Protein AF-A0A9E0Y934-F1 (afdb_monomer_lite)

Sequence (163 aa):
MSKDVDDRCHVYIVNIEKAAKVQEIFDKTGDYEAYEKALSSTVTVFPEFITKIGEEELTTKHFIFPNSRLIITASIFYTDESLASHPLQNFTVNDQSMIIGVVVTNKKEKSALSTDTQNASITEVTYDEYTNIVRAKQFIKVRGRKFLIGLQCDCMAKRKEQD

Secondary structure (DSSP, 8-state):
-------EEEEEEEEHHHHHHHHHHHHHH--HHHHHHHHHTTEEEPPPEE----TT-EEEEEEEPTTSS-EEEEEEEEEE-S-S----TT-----EEEEEEEEEESS--S-TTSTT-TT-EEEEEEE-TT--EEEEEEEEEETTEEEEEEEEEETTTTTTT--

pLDDT: mean 84.51, std 17.75, range [30.56, 98.31]

Radius of gyration: 18.11 Å; chains: 1; bounding box: 53×30×47 Å

Foldseek 3Di:
DPDFQWKKKWKKKFQPVQLVVLVVVCVVPVPPVSSVVSRVVRMDIDDIDTDGADAFDKDWDWDQDPPDLKIKIKIKTKHQPPPDPDDPPDDPWSFIKMKIKIDIDNDDDPHRPDPVNPPIFIDIDGDTPPDAKDKGWHWDADPNTIMIMMMMIGRCVVVVVVD

Structure (mmCIF, N/CA/C/O backbone):
data_AF-A0A9E0Y934-F1
#
_entry.id   AF-A0A9E0Y934-F1
#
loop_
_atom_site.group_PDB
_atom_site.id
_atom_site.type_symbol
_atom_site.label_atom_id
_atom_site.label_alt_id
_atom_site.label_comp_id
_atom_site.label_asym_id
_atom_site.label_entity_id
_atom_site.label_seq_id
_atom_site.pdbx_PDB_ins_code
_atom_site.Cartn_x
_atom_site.Cartn_y
_atom_site.Cartn_z
_atom_site.occupancy
_atom_site.B_iso_or_equiv
_atom_site.auth_seq_id
_atom_site.auth_comp_id
_atom_site.auth_asym_id
_atom_site.auth_atom_id
_atom_site.pdbx_PDB_model_num
ATOM 1 N N . MET A 1 1 ? 30.417 -4.161 -12.091 1.00 30.56 1 MET A N 1
ATOM 2 C CA . MET A 1 1 ? 29.281 -5.099 -11.971 1.00 30.56 1 MET A CA 1
ATOM 3 C C . MET A 1 1 ? 28.479 -4.658 -10.765 1.00 30.56 1 MET A C 1
ATOM 5 O O . MET A 1 1 ? 28.858 -4.985 -9.646 1.00 30.56 1 MET A O 1
ATOM 9 N N . SER A 1 2 ? 27.477 -3.806 -10.979 1.00 37.16 2 SER A N 1
ATOM 10 C CA . SER A 1 2 ? 26.524 -3.425 -9.937 1.00 37.16 2 SER A CA 1
ATOM 11 C C . SER A 1 2 ? 25.816 -4.697 -9.483 1.00 37.16 2 SER A C 1
ATOM 13 O O . SER A 1 2 ? 25.257 -5.421 -10.300 1.00 37.16 2 SER A O 1
ATOM 15 N N . LYS A 1 3 ? 25.925 -5.033 -8.197 1.00 42.69 3 LYS A N 1
ATOM 16 C CA . LYS A 1 3 ? 25.080 -6.071 -7.606 1.00 42.69 3 LYS A CA 1
ATOM 17 C C . LYS A 1 3 ? 23.644 -5.578 -7.754 1.00 42.69 3 LYS A C 1
ATOM 19 O O . LYS A 1 3 ? 23.356 -4.502 -7.243 1.00 42.69 3 LYS A O 1
ATOM 24 N N . ASP A 1 4 ? 22.800 -6.336 -8.446 1.00 49.28 4 ASP A N 1
ATOM 25 C CA . ASP A 1 4 ? 21.367 -6.064 -8.556 1.00 49.28 4 ASP A CA 1
ATOM 26 C C . ASP A 1 4 ? 20.801 -5.861 -7.145 1.00 49.28 4 ASP A C 1
ATOM 28 O O . ASP A 1 4 ? 20.719 -6.806 -6.351 1.00 49.28 4 ASP A O 1
ATOM 32 N N . VAL A 1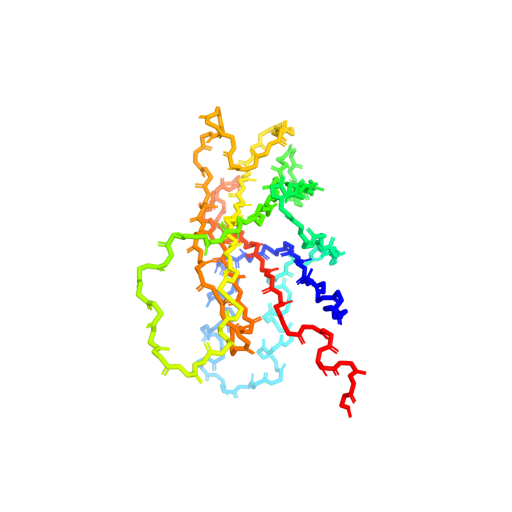 5 ? 20.499 -4.617 -6.785 1.00 60.16 5 VAL A N 1
ATOM 33 C CA . VAL A 1 5 ? 19.734 -4.294 -5.583 1.00 60.16 5 VAL A CA 1
ATOM 34 C C . VAL A 1 5 ? 18.286 -4.460 -6.011 1.00 60.16 5 VAL A C 1
ATOM 36 O O . VAL A 1 5 ? 17.868 -3.842 -6.977 1.00 60.16 5 VAL A O 1
ATOM 39 N N . ASP A 1 6 ? 17.557 -5.369 -5.376 1.00 75.12 6 ASP A N 1
ATOM 40 C CA . ASP A 1 6 ? 16.135 -5.544 -5.662 1.00 75.12 6 ASP A CA 1
ATOM 41 C C . ASP A 1 6 ? 15.369 -4.927 -4.497 1.00 75.12 6 ASP A C 1
ATOM 43 O O . ASP A 1 6 ? 15.533 -5.393 -3.361 1.00 75.12 6 ASP A O 1
ATOM 47 N N . ASP A 1 7 ? 14.522 -3.930 -4.758 1.00 85.12 7 ASP A N 1
ATOM 48 C CA . ASP A 1 7 ? 13.653 -3.397 -3.712 1.00 85.12 7 ASP A CA 1
ATOM 49 C C . ASP A 1 7 ? 12.466 -4.337 -3.511 1.00 85.12 7 ASP A C 1
ATOM 51 O O . ASP A 1 7 ? 11.812 -4.784 -4.468 1.00 85.12 7 ASP A O 1
ATOM 55 N N . ARG A 1 8 ? 12.161 -4.621 -2.242 1.00 91.50 8 ARG A N 1
ATOM 56 C CA . ARG A 1 8 ? 11.013 -5.450 -1.861 1.00 91.50 8 ARG A CA 1
ATOM 57 C C . ARG A 1 8 ? 9.851 -4.571 -1.477 1.00 91.50 8 ARG A C 1
ATOM 59 O O . ARG A 1 8 ? 9.915 -3.837 -0.495 1.00 91.50 8 ARG A O 1
ATOM 66 N N . CYS A 1 9 ? 8.767 -4.682 -2.227 1.00 94.75 9 CYS A N 1
ATOM 67 C CA . CYS A 1 9 ? 7.581 -3.885 -1.996 1.00 94.75 9 CYS A CA 1
ATOM 68 C C . CYS A 1 9 ? 6.403 -4.740 -1.54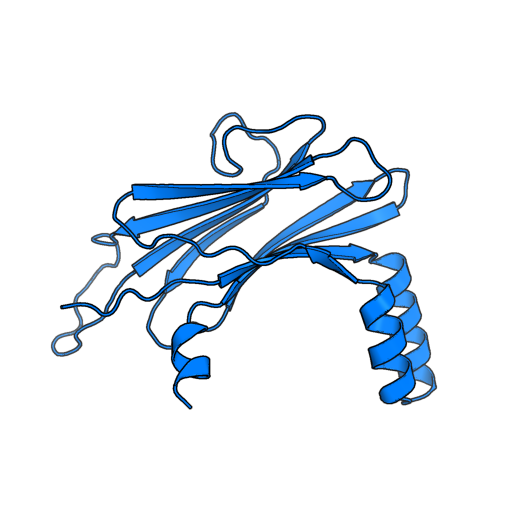2 1.00 94.75 9 CYS A C 1
ATOM 70 O O . CYS A 1 9 ? 6.262 -5.901 -1.920 1.00 94.75 9 CYS A O 1
ATOM 72 N N . HIS A 1 10 ? 5.505 -4.148 -0.765 1.00 97.38 10 HIS A N 1
ATOM 73 C CA . HIS A 1 10 ? 4.212 -4.736 -0.450 1.00 97.38 10 HIS A CA 1
ATOM 74 C C . HIS A 1 10 ? 3.139 -3.664 -0.321 1.00 97.38 10 HIS A C 1
ATOM 76 O O . HIS A 1 10 ? 3.400 -2.485 -0.072 1.00 97.38 10 HIS A O 1
ATOM 82 N N . VAL A 1 11 ? 1.896 -4.107 -0.469 1.00 98.12 11 VAL A N 1
ATOM 83 C CA . VAL A 1 11 ? 0.721 -3.296 -0.168 1.00 98.12 11 VAL A CA 1
ATOM 84 C C . VAL A 1 11 ? 0.214 -3.665 1.217 1.00 98.12 11 VAL A C 1
ATOM 86 O O . VAL A 1 11 ? 0.234 -4.833 1.607 1.00 98.12 11 VAL A O 1
ATOM 89 N N . TYR A 1 12 ? -0.289 -2.685 1.954 1.00 98.00 12 TYR A N 1
ATOM 90 C CA . TYR A 1 12 ? -0.987 -2.918 3.209 1.00 98.00 12 TYR A CA 1
ATOM 91 C C . TYR A 1 12 ? -2.236 -2.043 3.331 1.00 98.00 12 TYR A C 1
ATOM 93 O O . TYR A 1 12 ? -2.354 -0.981 2.720 1.00 98.00 12 TYR A O 1
ATOM 101 N N . ILE A 1 13 ? -3.186 -2.503 4.139 1.00 97.94 13 ILE A N 1
ATOM 102 C CA . ILE A 1 13 ? -4.424 -1.795 4.470 1.00 97.94 13 ILE A CA 1
ATOM 103 C C . ILE A 1 13 ? -4.497 -1.663 5.977 1.00 97.94 13 ILE A C 1
ATOM 105 O O . ILE A 1 13 ? -4.361 -2.658 6.678 1.00 97.94 13 ILE A O 1
ATOM 109 N N . VAL A 1 14 ? -4.802 -0.470 6.471 1.00 97.56 14 VAL A N 1
ATOM 110 C CA . VAL A 1 14 ? -5.085 -0.224 7.886 1.00 97.56 14 VAL A CA 1
ATOM 111 C C . VAL A 1 14 ? -6.544 0.174 8.041 1.00 97.56 14 VAL A C 1
ATOM 113 O O . VAL A 1 14 ? -7.020 1.121 7.408 1.00 97.56 14 VAL A O 1
ATOM 116 N N . ASN A 1 15 ? -7.264 -0.529 8.912 1.00 96.69 15 ASN A N 1
ATOM 117 C CA . ASN A 1 15 ? -8.568 -0.085 9.383 1.00 96.69 15 ASN A CA 1
ATOM 118 C C . ASN A 1 15 ? -8.371 1.003 10.446 1.00 96.69 15 ASN A C 1
ATOM 120 O O . ASN A 1 15 ? -8.093 0.697 11.605 1.00 96.69 15 ASN A O 1
ATOM 124 N N . ILE A 1 16 ? -8.534 2.266 10.045 1.00 96.69 16 ILE A N 1
ATOM 125 C CA . ILE A 1 16 ? -8.218 3.428 10.888 1.00 96.69 16 ILE A CA 1
ATOM 126 C C . ILE A 1 16 ? -9.072 3.469 12.156 1.00 96.69 16 ILE A C 1
ATOM 128 O O . ILE A 1 16 ? -8.566 3.771 13.230 1.00 96.69 16 ILE A O 1
ATOM 132 N N . GLU A 1 17 ? -10.357 3.128 12.059 1.00 94.06 17 GLU A N 1
ATOM 133 C CA . GLU A 1 17 ? -11.264 3.144 13.214 1.00 94.06 17 GLU A CA 1
ATOM 134 C C . GLU A 1 17 ? -10.895 2.072 14.243 1.00 94.06 17 GLU A C 1
ATOM 136 O O . GLU A 1 17 ? -10.963 2.316 15.446 1.00 94.06 17 GLU A O 1
ATOM 141 N N . LYS A 1 18 ? -10.492 0.881 13.784 1.00 94.94 18 LYS A N 1
ATOM 142 C CA . LYS A 1 18 ? -10.003 -0.168 14.685 1.00 94.94 18 LYS A CA 1
ATOM 143 C C . LYS A 1 18 ? -8.653 0.209 15.291 1.00 94.94 18 LYS A C 1
ATOM 145 O O . LYS A 1 18 ? -8.500 0.068 16.496 1.00 94.94 18 LYS A O 1
ATOM 150 N N . ALA A 1 19 ? -7.717 0.708 14.483 1.00 95.44 19 ALA A N 1
ATOM 151 C CA . ALA A 1 19 ? -6.397 1.127 14.951 1.00 95.44 19 ALA A CA 1
ATOM 152 C C . ALA A 1 19 ? -6.499 2.227 16.020 1.00 95.44 19 ALA A C 1
ATOM 154 O O . ALA A 1 19 ? -5.869 2.118 17.065 1.00 95.44 19 ALA A O 1
ATOM 155 N N . ALA A 1 20 ? -7.371 3.220 15.820 1.00 95.19 20 ALA A N 1
ATOM 156 C CA . ALA A 1 20 ? -7.610 4.277 16.802 1.00 95.19 20 ALA A CA 1
ATOM 157 C C . ALA A 1 20 ? -8.140 3.737 18.143 1.00 95.19 20 ALA A C 1
ATOM 159 O O . ALA A 1 20 ? -7.691 4.170 19.198 1.00 95.19 20 ALA A O 1
ATOM 160 N N . LYS A 1 21 ? -9.052 2.755 18.118 1.00 95.00 21 LYS A N 1
ATOM 161 C CA . LYS A 1 21 ? -9.549 2.108 19.346 1.00 95.00 21 LYS A CA 1
ATOM 162 C C . LYS A 1 21 ? -8.467 1.312 20.068 1.00 95.00 21 LYS A C 1
ATOM 164 O O . LYS A 1 21 ? -8.427 1.317 21.292 1.00 95.00 21 LYS A O 1
ATOM 169 N N . VAL A 1 22 ? -7.615 0.613 19.318 1.00 95.50 22 VAL A N 1
ATOM 170 C CA . VAL A 1 22 ? -6.481 -0.127 19.889 1.00 95.50 22 VAL A CA 1
ATOM 171 C C . VAL A 1 22 ? -5.507 0.837 20.569 1.00 95.50 22 VAL A C 1
ATOM 173 O O . VAL A 1 22 ? -5.113 0.580 21.703 1.00 95.50 22 VAL A O 1
ATOM 176 N N . GLN A 1 23 ? -5.199 1.968 19.928 1.00 94.88 23 GLN A N 1
ATOM 177 C CA . GLN A 1 23 ? -4.374 3.022 20.521 1.00 94.88 23 GLN A CA 1
ATOM 178 C C . GLN A 1 23 ? -4.987 3.560 21.820 1.00 94.88 23 GLN A C 1
ATOM 180 O O . GLN A 1 23 ? -4.308 3.617 22.835 1.00 94.88 23 GLN A O 1
ATOM 185 N N . GLU A 1 24 ? -6.286 3.872 21.826 1.00 95.56 24 GLU A N 1
ATOM 186 C CA . GLU A 1 24 ? -6.969 4.395 23.016 1.00 95.56 24 GLU A CA 1
ATOM 187 C C . GLU A 1 24 ? -6.919 3.422 24.211 1.00 95.56 24 GLU A C 1
ATOM 189 O O . GLU A 1 24 ? -6.816 3.841 25.364 1.00 95.56 24 GLU A O 1
ATOM 194 N N . ILE A 1 25 ? -7.004 2.112 23.955 1.00 94.31 25 ILE A N 1
ATOM 195 C CA . ILE A 1 25 ? -6.877 1.084 24.999 1.00 94.31 25 ILE A CA 1
ATOM 196 C C . ILE A 1 25 ? -5.442 1.037 25.530 1.00 94.31 25 ILE A C 1
ATOM 198 O O . ILE A 1 25 ? -5.245 0.953 26.744 1.00 94.31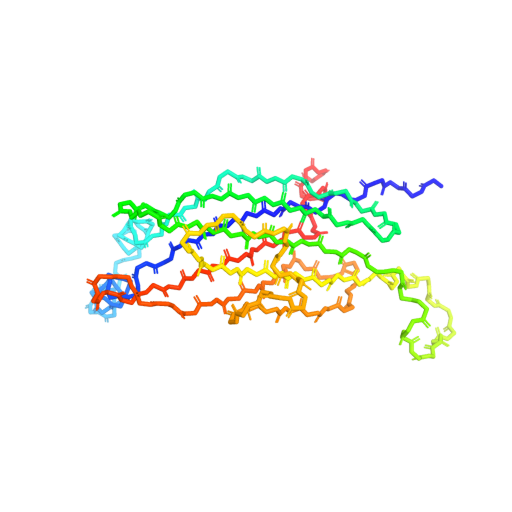 25 ILE A O 1
ATOM 202 N N . PHE A 1 26 ? -4.448 1.106 24.646 1.00 95.88 26 PHE A N 1
ATOM 203 C CA . PHE A 1 26 ? -3.045 1.126 25.046 1.00 95.88 26 PHE A CA 1
ATOM 204 C C . PHE A 1 26 ? -2.710 2.362 25.880 1.00 95.88 26 PHE A C 1
ATOM 206 O O . PHE A 1 26 ? -2.141 2.214 26.955 1.00 95.88 26 PHE A O 1
ATOM 213 N N . ASP A 1 27 ? -3.168 3.548 25.478 1.00 96.19 27 ASP A N 1
ATOM 214 C CA . ASP A 1 27 ? -2.945 4.795 26.224 1.00 96.19 27 ASP A CA 1
ATOM 215 C C . ASP A 1 27 ? -3.488 4.726 27.668 1.00 96.19 27 ASP A C 1
ATOM 217 O O . ASP A 1 27 ? -2.995 5.414 28.560 1.00 96.19 27 ASP A O 1
ATOM 221 N N . LYS A 1 28 ? -4.497 3.878 27.918 1.00 95.44 28 LYS A N 1
ATOM 222 C CA . LYS A 1 28 ? -5.088 3.650 29.248 1.00 95.44 28 LYS A CA 1
ATOM 223 C C . LYS A 1 28 ? -4.397 2.554 30.056 1.00 95.44 28 LYS A C 1
ATOM 225 O O . LYS A 1 28 ? -4.457 2.587 31.282 1.00 95.44 28 LYS A O 1
ATOM 230 N N . THR A 1 29 ? -3.828 1.552 29.392 1.00 95.25 29 THR A N 1
ATOM 231 C CA . THR A 1 29 ? -3.352 0.316 30.040 1.00 95.25 29 THR A CA 1
ATOM 232 C C . THR A 1 29 ? -1.834 0.211 30.094 1.00 95.25 29 THR A C 1
ATOM 234 O O . THR A 1 29 ? -1.310 -0.407 31.014 1.00 95.25 29 THR A O 1
ATOM 237 N N . GLY A 1 30 ? -1.127 0.795 29.124 1.00 94.88 30 GLY A N 1
ATOM 238 C CA . GLY A 1 30 ? 0.311 0.621 28.933 1.00 94.88 30 GLY A CA 1
ATOM 239 C C . GLY A 1 30 ? 0.726 -0.805 28.551 1.00 94.88 30 GLY A C 1
ATOM 240 O O . GLY A 1 30 ? 1.919 -1.098 28.537 1.00 94.88 30 GLY A O 1
ATOM 241 N N . ASP A 1 31 ? -0.225 -1.698 28.256 1.00 95.00 31 ASP A N 1
ATOM 242 C CA . ASP A 1 31 ? 0.055 -3.102 27.951 1.00 95.00 31 ASP A CA 1
ATOM 243 C C . ASP A 1 31 ? 0.535 -3.252 26.504 1.00 95.00 31 ASP A C 1
ATOM 245 O O . ASP A 1 31 ? -0.250 -3.283 25.550 1.00 95.00 31 ASP A O 1
ATOM 249 N N . TYR A 1 32 ? 1.855 -3.314 26.353 1.00 93.38 32 TYR A N 1
ATOM 250 C CA . TYR A 1 32 ? 2.515 -3.357 25.055 1.00 93.38 32 TYR A CA 1
ATOM 251 C C . TYR A 1 32 ? 2.259 -4.668 24.294 1.00 93.38 32 TYR A C 1
ATOM 253 O O . TYR A 1 32 ? 2.055 -4.644 23.080 1.00 93.38 32 TYR A O 1
ATOM 261 N N . GLU A 1 33 ? 2.203 -5.808 24.987 1.00 92.75 33 GLU A N 1
ATOM 262 C CA . GLU A 1 33 ? 1.997 -7.112 24.346 1.00 92.75 33 GLU A CA 1
ATOM 263 C C . GLU A 1 33 ? 0.565 -7.236 23.803 1.00 92.75 33 GLU A C 1
ATOM 265 O O . GLU A 1 33 ? 0.346 -7.631 22.650 1.00 92.75 33 GLU A O 1
ATOM 270 N N . ALA A 1 34 ? -0.429 -6.825 24.601 1.00 91.75 34 ALA A N 1
ATOM 271 C CA . ALA A 1 34 ? -1.816 -6.771 24.151 1.00 91.75 34 ALA A CA 1
ATOM 272 C C . ALA A 1 34 ? -1.999 -5.770 23.000 1.00 91.75 34 ALA A C 1
ATOM 274 O O . ALA A 1 34 ? -2.755 -6.042 22.059 1.00 91.75 34 ALA A O 1
ATOM 275 N N . TYR A 1 35 ? -1.289 -4.638 23.050 1.00 92.00 35 TYR A N 1
ATOM 276 C CA . TYR A 1 35 ? -1.309 -3.622 22.005 1.00 92.00 35 TYR A CA 1
ATOM 277 C C . TYR A 1 35 ? -0.784 -4.144 20.667 1.00 92.00 35 TYR A C 1
ATOM 279 O O . TYR A 1 35 ? -1.509 -4.045 19.678 1.00 92.00 35 TYR A O 1
ATOM 287 N N . GLU A 1 36 ? 0.409 -4.746 20.607 1.00 92.81 36 GLU A N 1
ATOM 288 C CA . GLU A 1 36 ? 0.969 -5.250 19.342 1.00 92.81 36 GLU A CA 1
ATOM 289 C C . GLU A 1 36 ? 0.065 -6.305 18.700 1.00 92.81 36 GLU A C 1
ATOM 291 O O . GLU A 1 36 ? -0.259 -6.239 17.505 1.00 92.81 36 GLU A O 1
ATOM 296 N N . LYS A 1 37 ? -0.427 -7.246 19.513 1.00 92.56 37 LYS A N 1
ATOM 297 C CA . LYS A 1 37 ? -1.361 -8.274 19.052 1.00 92.56 37 LYS A CA 1
ATOM 298 C C . LYS A 1 37 ? -2.639 -7.650 18.496 1.00 92.56 37 LYS A C 1
ATOM 300 O O . LYS A 1 37 ? -3.081 -8.017 17.405 1.00 92.56 37 LYS A O 1
ATOM 305 N N . ALA A 1 38 ? -3.228 -6.692 19.207 1.00 92.00 38 ALA A N 1
ATOM 306 C CA . ALA A 1 38 ? -4.440 -6.021 18.760 1.00 92.00 38 ALA A CA 1
ATOM 307 C C . ALA A 1 38 ? -4.198 -5.174 17.500 1.00 92.00 38 ALA A C 1
ATOM 309 O O . ALA A 1 38 ? -5.018 -5.214 16.579 1.00 92.00 38 ALA A O 1
ATOM 310 N N . LEU A 1 39 ? -3.066 -4.472 17.414 1.00 91.69 39 LEU A N 1
ATOM 311 C CA . LEU A 1 39 ? -2.703 -3.618 16.287 1.00 91.69 39 LEU A CA 1
ATOM 312 C C . LEU A 1 39 ? -2.519 -4.435 15.008 1.00 91.69 39 LEU A C 1
ATOM 314 O O . LEU A 1 39 ? -3.055 -4.050 13.966 1.00 91.69 39 LEU A O 1
ATOM 318 N N . SER A 1 40 ? -1.857 -5.593 15.087 1.00 91.44 40 SER A N 1
ATOM 319 C CA . SER A 1 40 ? -1.673 -6.490 13.937 1.00 91.44 40 SER A CA 1
ATOM 320 C C . SER A 1 40 ? -3.008 -6.910 13.302 1.00 91.44 40 SER A C 1
ATOM 322 O O . SER A 1 40 ? -3.129 -6.955 12.082 1.00 91.44 40 SER A O 1
ATOM 324 N N . SER A 1 41 ? -4.065 -7.085 14.107 1.00 92.06 41 SER A N 1
ATOM 325 C CA . SER A 1 41 ? -5.413 -7.418 13.619 1.00 92.06 41 SER A CA 1
ATOM 326 C C . SER A 1 41 ? -6.112 -6.276 12.860 1.00 92.06 41 SER A C 1
ATOM 328 O O . SER A 1 41 ? -7.152 -6.477 12.221 1.00 92.06 41 SER A O 1
ATOM 330 N N . THR A 1 42 ? -5.572 -5.057 12.947 1.00 94.12 42 THR A N 1
ATOM 331 C CA . THR A 1 42 ? -6.092 -3.871 12.250 1.00 94.12 42 THR A CA 1
ATOM 332 C C . THR A 1 42 ? -5.474 -3.682 10.871 1.00 94.12 42 THR A C 1
ATOM 334 O O . THR A 1 42 ? -6.011 -2.907 10.070 1.00 94.12 42 THR A O 1
ATOM 337 N N . VAL A 1 43 ? -4.388 -4.408 10.591 1.00 96.12 43 VAL A N 1
ATOM 338 C CA . VAL A 1 43 ? -3.614 -4.314 9.361 1.00 96.12 43 VAL A CA 1
ATOM 339 C C . VAL A 1 43 ? -3.819 -5.576 8.528 1.00 96.12 43 VAL A C 1
ATOM 341 O O . VAL A 1 43 ? -3.842 -6.693 9.030 1.00 96.12 43 VAL A O 1
ATOM 344 N N . THR A 1 44 ? -3.990 -5.410 7.224 1.00 96.69 44 THR A N 1
ATOM 345 C CA . THR A 1 44 ? -3.921 -6.506 6.254 1.00 96.69 44 THR A CA 1
ATOM 346 C C . THR A 1 44 ? -2.731 -6.248 5.351 1.00 96.69 44 THR A C 1
ATOM 348 O O . THR A 1 44 ? -2.725 -5.248 4.637 1.00 96.69 44 THR A O 1
ATOM 351 N N . VAL A 1 45 ? -1.737 -7.130 5.399 1.00 96.56 45 VAL A N 1
ATOM 352 C CA . VAL A 1 45 ? -0.530 -7.062 4.567 1.00 96.56 45 VAL A CA 1
ATOM 353 C C . VAL A 1 45 ? -0.688 -8.037 3.404 1.00 96.56 45 VAL A C 1
ATOM 355 O O . VAL A 1 45 ? -1.097 -9.181 3.600 1.00 96.56 45 VAL A O 1
ATOM 358 N N . PHE A 1 46 ? -0.417 -7.571 2.189 1.00 97.31 46 PHE A N 1
ATOM 359 C CA . PHE A 1 46 ? -0.412 -8.406 0.991 1.00 97.31 46 PHE A CA 1
ATOM 360 C C . PHE A 1 46 ? 0.971 -9.019 0.756 1.00 97.31 46 PHE A C 1
ATOM 362 O O . PHE A 1 46 ? 1.954 -8.486 1.267 1.00 97.31 46 PHE A O 1
ATOM 369 N N . PRO A 1 47 ? 1.064 -10.112 -0.028 1.00 96.12 47 PRO A N 1
ATOM 370 C CA . PRO A 1 47 ? 2.345 -10.720 -0.357 1.00 96.12 47 PRO A CA 1
ATOM 371 C C . PRO A 1 47 ? 3.333 -9.708 -0.933 1.00 96.12 47 PRO A C 1
ATOM 373 O O . PRO A 1 47 ? 2.966 -8.869 -1.763 1.00 96.12 47 PRO A O 1
ATOM 376 N N . GLU A 1 48 ? 4.581 -9.826 -0.495 1.00 94.94 48 GLU A N 1
ATOM 377 C CA . GLU A 1 48 ? 5.681 -9.038 -1.031 1.00 94.94 48 GLU A CA 1
ATOM 378 C C . GLU A 1 48 ? 5.922 -9.364 -2.505 1.00 94.94 48 GLU A C 1
ATOM 380 O O . GLU A 1 48 ? 5.642 -10.463 -2.996 1.00 94.94 48 GLU A O 1
ATOM 385 N N . PHE A 1 49 ? 6.466 -8.389 -3.219 1.00 92.44 49 PHE A N 1
ATOM 386 C CA . PHE A 1 49 ? 6.928 -8.551 -4.579 1.00 92.44 49 PHE A CA 1
ATOM 387 C C . PHE A 1 49 ? 8.236 -7.800 -4.781 1.00 92.44 49 PHE A C 1
ATOM 389 O O . PHE A 1 49 ? 8.448 -6.708 -4.258 1.00 92.44 49 PHE A O 1
ATOM 396 N N . ILE A 1 50 ? 9.105 -8.419 -5.567 1.00 88.75 50 ILE A N 1
ATOM 397 C CA . ILE A 1 50 ? 10.374 -7.840 -5.975 1.00 88.75 50 ILE A CA 1
ATOM 398 C C . ILE A 1 50 ? 10.117 -6.922 -7.164 1.00 88.75 50 ILE A C 1
ATOM 400 O O . ILE A 1 50 ? 9.397 -7.289 -8.102 1.00 88.75 50 ILE A O 1
ATOM 404 N N . THR A 1 51 ? 10.679 -5.725 -7.096 1.00 83.44 51 THR A N 1
ATOM 405 C CA . THR A 1 51 ? 10.765 -4.829 -8.241 1.00 83.44 51 THR A CA 1
ATOM 406 C C . THR A 1 51 ? 12.052 -5.097 -9.004 1.00 83.44 51 THR A C 1
ATOM 408 O O . THR A 1 51 ? 13.040 -5.565 -8.441 1.00 83.44 51 THR A O 1
ATOM 411 N N . LYS A 1 52 ? 12.025 -4.833 -10.306 1.00 74.62 52 LYS A N 1
ATOM 412 C CA . LYS A 1 52 ? 13.224 -4.898 -11.126 1.00 74.62 52 LYS A CA 1
ATOM 413 C C . LYS A 1 52 ? 13.745 -3.479 -11.292 1.00 74.62 52 LYS A C 1
ATOM 415 O O . LYS A 1 52 ? 13.048 -2.643 -11.866 1.00 74.62 52 LYS A O 1
ATOM 420 N N . ILE A 1 53 ? 14.923 -3.218 -10.731 1.00 69.62 53 ILE A N 1
ATOM 421 C CA . ILE A 1 53 ? 15.613 -1.942 -10.902 1.00 69.62 53 ILE A CA 1
ATOM 422 C C . ILE A 1 53 ? 16.250 -1.947 -12.293 1.00 69.62 53 ILE A C 1
ATOM 424 O O . ILE A 1 53 ? 17.083 -2.797 -12.607 1.00 69.62 53 ILE A O 1
ATOM 428 N N . GLY A 1 54 ? 15.822 -1.018 -13.139 1.00 64.50 54 GLY A N 1
ATOM 429 C CA . GLY A 1 54 ? 16.282 -0.866 -14.515 1.00 64.50 54 GLY A CA 1
ATOM 430 C C . GLY A 1 54 ? 15.734 0.421 -15.122 1.00 64.50 54 GLY A C 1
ATOM 431 O O . GLY A 1 54 ? 14.697 0.915 -14.675 1.00 64.50 54 GLY A O 1
ATOM 432 N N . GLU A 1 55 ? 16.439 0.967 -16.115 1.00 60.88 55 GLU A N 1
ATOM 433 C CA . GLU A 1 55 ? 16.014 2.176 -16.829 1.00 60.88 55 GLU A CA 1
ATOM 434 C C . GLU A 1 55 ? 14.582 2.010 -17.356 1.00 60.88 55 GLU A C 1
ATOM 436 O O . GLU A 1 55 ? 14.279 1.070 -18.095 1.00 60.88 55 GLU A O 1
ATOM 441 N N . GLU A 1 56 ? 13.700 2.921 -16.940 1.00 65.19 56 GLU A N 1
ATOM 442 C CA . GLU A 1 56 ? 12.302 2.999 -17.370 1.00 65.19 56 GLU A CA 1
ATOM 443 C C . GLU A 1 56 ? 11.469 1.725 -17.114 1.00 65.19 56 GLU A C 1
ATOM 445 O O . GLU A 1 56 ? 10.493 1.435 -17.819 1.00 65.19 56 GLU A O 1
ATOM 450 N N . GLU A 1 57 ? 11.802 0.948 -16.079 1.00 80.12 57 GLU A N 1
ATOM 451 C CA . GLU A 1 57 ? 11.054 -0.266 -15.762 1.00 80.12 57 GLU A CA 1
ATOM 452 C C . GLU A 1 57 ? 9.853 0.008 -14.844 1.00 80.12 57 GLU A C 1
ATOM 454 O O . GLU A 1 57 ? 9.973 0.284 -13.649 1.00 80.12 57 GLU A O 1
ATOM 459 N N . LEU A 1 58 ? 8.649 -0.116 -15.412 1.00 89.12 58 LEU A N 1
ATOM 460 C CA . LEU A 1 58 ? 7.389 -0.033 -14.677 1.00 89.12 58 LEU A CA 1
ATOM 461 C C . LEU A 1 58 ? 6.980 -1.407 -14.127 1.00 89.12 58 LEU A C 1
ATOM 463 O O . LEU A 1 58 ? 6.506 -2.278 -14.859 1.00 89.12 58 LEU A O 1
ATOM 467 N N . THR A 1 59 ? 7.027 -1.566 -12.808 1.00 92.94 59 THR A N 1
ATOM 468 C CA . THR A 1 59 ? 6.437 -2.711 -12.105 1.00 92.94 59 THR A CA 1
ATOM 469 C C . THR A 1 59 ? 5.023 -2.366 -11.651 1.00 92.94 59 THR A C 1
ATOM 471 O O . THR A 1 59 ? 4.835 -1.419 -10.899 1.00 92.94 59 THR A O 1
ATOM 474 N N . THR A 1 60 ? 4.012 -3.145 -12.055 1.00 95.75 60 THR A N 1
ATOM 475 C CA . THR A 1 60 ? 2.625 -2.982 -11.575 1.00 95.75 60 THR A CA 1
ATOM 476 C C . THR A 1 60 ? 2.068 -4.282 -11.001 1.00 95.75 60 THR A C 1
ATOM 478 O O . THR A 1 60 ? 2.180 -5.350 -11.607 1.00 95.75 60 THR A O 1
ATOM 481 N N . LYS A 1 61 ? 1.445 -4.194 -9.823 1.00 97.50 61 LYS A N 1
ATOM 482 C CA . LYS A 1 61 ? 0.764 -5.298 -9.137 1.00 97.50 61 LYS A CA 1
ATOM 483 C C . LYS A 1 61 ? -0.666 -4.919 -8.780 1.00 97.50 61 LYS A C 1
ATOM 485 O O . LYS A 1 61 ? -0.981 -3.757 -8.521 1.00 97.50 61 LYS A O 1
ATOM 490 N N . HIS A 1 62 ? -1.528 -5.932 -8.741 1.00 97.81 62 HIS A N 1
ATOM 491 C CA . HIS A 1 62 ? -2.933 -5.772 -8.390 1.00 97.81 62 HIS A CA 1
ATOM 492 C C . HIS A 1 62 ? -3.310 -6.664 -7.221 1.00 97.81 62 HIS A C 1
ATOM 494 O O . HIS A 1 62 ? -2.962 -7.844 -7.195 1.00 97.81 62 HIS A O 1
ATOM 500 N N . PHE A 1 63 ? -4.111 -6.112 -6.319 1.00 97.94 63 PHE A N 1
ATOM 501 C CA . PHE A 1 63 ? -4.616 -6.815 -5.151 1.00 97.94 63 PHE A CA 1
ATOM 502 C C . PHE A 1 63 ? -6.115 -6.573 -5.006 1.00 97.94 63 PHE A C 1
ATOM 504 O O . PHE A 1 63 ? -6.619 -5.495 -5.315 1.00 97.94 63 PHE A O 1
ATOM 511 N N . ILE A 1 64 ? -6.851 -7.581 -4.544 1.00 97.12 64 ILE A N 1
ATOM 512 C CA . ILE A 1 64 ? -8.282 -7.429 -4.272 1.00 97.12 64 ILE A CA 1
ATOM 513 C C . ILE A 1 64 ? -8.434 -6.786 -2.898 1.00 97.12 64 ILE A C 1
ATOM 515 O O . ILE A 1 64 ? -7.904 -7.289 -1.907 1.00 97.12 64 ILE A O 1
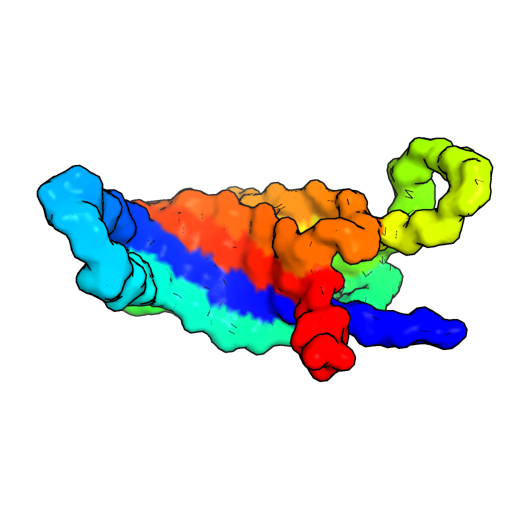ATOM 519 N N . PHE A 1 65 ? -9.188 -5.692 -2.824 1.00 96.56 65 PHE A N 1
ATOM 520 C CA . PHE A 1 65 ? -9.495 -5.066 -1.549 1.00 96.56 65 PHE A CA 1
ATOM 521 C C . PHE A 1 65 ? -10.433 -5.981 -0.732 1.00 96.56 65 PHE A C 1
ATOM 523 O O . PHE A 1 65 ? -11.525 -6.312 -1.218 1.00 96.56 65 PHE A O 1
ATOM 530 N N . PRO A 1 66 ? -10.088 -6.355 0.517 1.00 93.88 66 PRO A N 1
ATOM 531 C CA . PRO A 1 66 ? -10.831 -7.340 1.294 1.00 93.88 66 PRO A CA 1
ATOM 532 C C . PRO A 1 66 ? -12.307 -6.981 1.462 1.00 93.88 66 PRO A C 1
ATOM 534 O O . PRO A 1 66 ? -12.667 -5.843 1.766 1.00 93.88 66 PRO A O 1
ATOM 537 N N . ASN A 1 67 ? -13.179 -7.981 1.321 1.00 91.44 67 ASN A N 1
ATOM 538 C CA . ASN A 1 67 ? -14.629 -7.846 1.502 1.00 91.44 67 ASN A CA 1
ATOM 539 C C . ASN A 1 67 ? -15.304 -6.817 0.571 1.00 91.44 67 ASN A C 1
ATOM 541 O O . ASN A 1 67 ? -16.399 -6.332 0.874 1.00 91.44 67 ASN A O 1
ATOM 545 N N . SER A 1 68 ? -14.690 -6.478 -0.564 1.00 93.25 68 SER A N 1
ATOM 546 C CA . SER A 1 68 ? -15.248 -5.558 -1.556 1.00 93.25 68 SER A CA 1
ATOM 547 C C . SER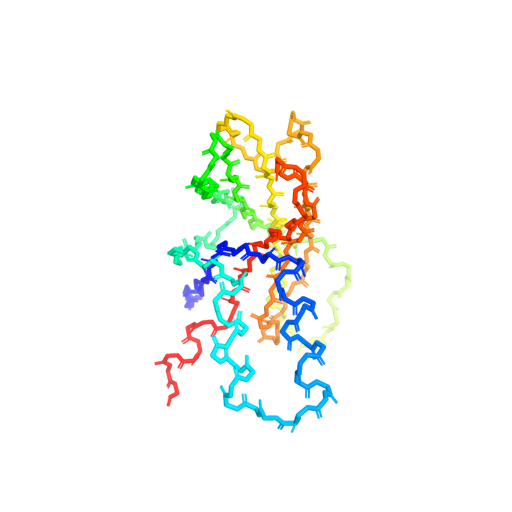 A 1 68 ? -14.938 -6.024 -2.985 1.00 93.25 68 SER A C 1
ATOM 549 O O . SER A 1 68 ? -14.216 -6.994 -3.182 1.00 93.25 68 SER A O 1
ATOM 551 N N . ARG A 1 69 ? -15.491 -5.332 -3.988 1.00 94.88 69 ARG A N 1
ATOM 552 C CA . ARG A 1 69 ? -15.137 -5.527 -5.408 1.00 94.88 69 ARG A CA 1
ATOM 553 C C . ARG A 1 69 ? -14.051 -4.555 -5.885 1.00 94.88 69 ARG A C 1
ATOM 555 O O . ARG A 1 69 ? -13.794 -4.481 -7.080 1.00 94.88 69 ARG A O 1
ATOM 562 N N . LEU A 1 70 ? -13.482 -3.763 -4.975 1.00 96.81 70 LEU A N 1
ATOM 563 C CA . LEU A 1 70 ? -12.446 -2.797 -5.313 1.00 96.81 70 LEU A CA 1
ATOM 564 C C . LEU A 1 70 ? -11.112 -3.509 -5.541 1.00 96.81 70 LEU A C 1
ATOM 566 O O . LEU A 1 70 ? -10.831 -4.554 -4.950 1.00 96.81 70 LEU A O 1
ATOM 570 N N . ILE A 1 71 ? -10.293 -2.909 -6.389 1.00 97.62 71 ILE A N 1
ATOM 571 C CA . ILE A 1 71 ? -8.979 -3.394 -6.776 1.00 97.62 71 ILE A CA 1
ATOM 572 C C . ILE A 1 71 ? -7.965 -2.322 -6.408 1.00 97.62 71 ILE A C 1
ATOM 574 O O . ILE A 1 71 ? -8.142 -1.148 -6.725 1.00 97.62 71 ILE A O 1
ATOM 578 N N . ILE A 1 72 ? -6.906 -2.747 -5.732 1.00 98.25 72 ILE A N 1
ATOM 579 C CA . ILE A 1 72 ? -5.740 -1.932 -5.430 1.00 98.25 72 ILE A CA 1
ATOM 580 C C . ILE A 1 72 ? -4.753 -2.136 -6.571 1.00 98.25 72 ILE A C 1
ATOM 582 O O . ILE A 1 72 ? -4.380 -3.273 -6.859 1.00 98.25 72 ILE A O 1
ATOM 586 N N . THR A 1 73 ? -4.341 -1.052 -7.216 1.00 98.31 73 THR A N 1
ATOM 587 C CA . THR A 1 73 ? -3.260 -1.053 -8.203 1.00 98.31 73 THR A CA 1
ATOM 588 C C . THR A 1 73 ? -2.071 -0.332 -7.593 1.00 98.31 73 THR A C 1
ATOM 590 O O . THR A 1 73 ? -2.203 0.810 -7.156 1.00 98.31 73 THR A O 1
ATOM 593 N N . ALA A 1 74 ? -0.938 -1.023 -7.529 1.00 97.81 74 ALA A N 1
ATOM 594 C CA . ALA A 1 74 ? 0.321 -0.522 -7.002 1.00 97.81 74 ALA A CA 1
ATOM 595 C C . ALA A 1 74 ? 1.356 -0.529 -8.123 1.00 97.81 74 ALA A C 1
ATOM 597 O O . ALA A 1 74 ? 1.518 -1.554 -8.790 1.00 97.81 74 ALA A O 1
ATOM 598 N N . SER A 1 75 ? 2.032 0.595 -8.325 1.00 96.50 75 SER A N 1
ATOM 599 C CA . SER A 1 75 ? 3.001 0.769 -9.401 1.00 96.50 75 SER A CA 1
ATOM 600 C C . SER A 1 75 ? 4.279 1.409 -8.882 1.00 96.50 75 SER A C 1
ATOM 602 O O . SER A 1 75 ? 4.213 2.318 -8.062 1.00 96.50 75 SER A O 1
ATOM 604 N N . ILE A 1 76 ? 5.418 0.924 -9.363 1.00 93.94 76 ILE A N 1
ATOM 605 C CA . ILE A 1 76 ? 6.753 1.467 -9.114 1.00 93.94 76 ILE A CA 1
ATOM 606 C C . ILE A 1 76 ? 7.402 1.676 -10.472 1.00 93.94 76 ILE A C 1
ATOM 608 O O . ILE A 1 76 ? 7.340 0.783 -11.317 1.00 93.94 76 ILE A O 1
ATOM 612 N N . PHE A 1 77 ? 7.998 2.837 -10.673 1.00 90.88 77 PHE A N 1
ATOM 613 C CA . PHE A 1 77 ? 8.753 3.179 -11.864 1.00 90.88 77 PHE A CA 1
ATOM 614 C C . PHE A 1 77 ? 10.106 3.724 -11.432 1.00 90.88 77 PHE A C 1
ATOM 616 O O . PHE A 1 77 ? 10.145 4.693 -10.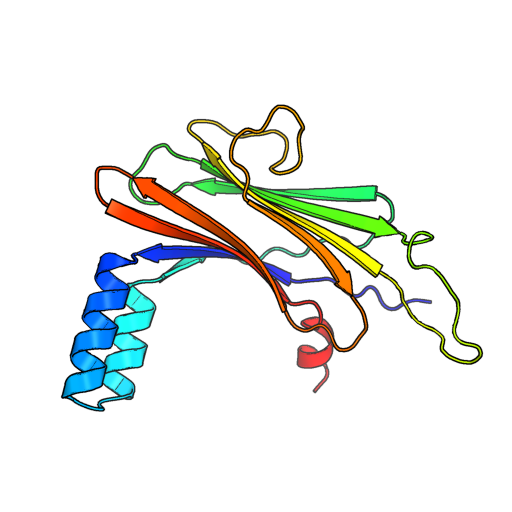676 1.00 90.88 77 PHE A O 1
ATOM 623 N N . TYR A 1 78 ? 11.183 3.083 -11.877 1.00 86.25 78 TYR A N 1
ATOM 624 C CA . TYR A 1 78 ? 12.536 3.581 -11.652 1.00 86.25 78 TYR A CA 1
ATOM 625 C C . TYR A 1 78 ? 12.917 4.540 -12.767 1.00 86.25 78 TYR A C 1
ATOM 627 O O . TYR A 1 78 ? 12.719 4.251 -13.950 1.00 86.25 78 TYR A O 1
ATOM 635 N N . THR A 1 79 ? 13.478 5.671 -12.370 1.00 75.31 79 THR A N 1
ATOM 636 C CA . THR A 1 79 ? 14.017 6.682 -13.269 1.00 75.31 79 THR A CA 1
ATOM 637 C C . THR A 1 79 ? 15.515 6.795 -13.029 1.00 75.31 79 THR A C 1
ATOM 639 O O . THR A 1 79 ? 15.984 6.793 -11.890 1.00 75.31 79 THR A O 1
ATOM 642 N N . ASP A 1 80 ? 16.276 6.854 -14.117 1.00 64.38 80 ASP A N 1
ATOM 643 C CA . ASP A 1 80 ? 17.682 7.237 -14.063 1.00 64.38 80 ASP A CA 1
ATOM 644 C C . ASP A 1 80 ? 17.729 8.757 -13.865 1.00 64.38 80 ASP A C 1
ATOM 646 O O . ASP A 1 80 ? 17.298 9.514 -14.742 1.00 64.38 80 ASP A O 1
ATOM 650 N N . GLU A 1 81 ? 18.147 9.230 -12.688 1.00 53.81 81 GLU A N 1
ATOM 651 C CA . GLU A 1 81 ? 18.312 10.668 -12.486 1.00 53.81 81 GLU A CA 1
ATOM 652 C C . GLU A 1 81 ? 19.663 11.130 -13.014 1.00 53.81 81 GLU A C 1
ATOM 654 O O . GLU A 1 81 ? 20.629 11.311 -12.282 1.00 53.81 81 GLU A O 1
ATOM 659 N N . SER A 1 82 ? 19.656 11.556 -14.272 1.00 47.78 82 SER A N 1
ATOM 660 C CA . SER A 1 82 ? 20.434 12.726 -14.682 1.00 47.78 82 SER A CA 1
ATOM 661 C C . SER A 1 82 ? 19.790 14.052 -14.212 1.00 47.78 82 SER A C 1
ATOM 663 O O . SER A 1 82 ? 20.097 15.107 -14.770 1.00 47.78 82 SER A O 1
ATOM 665 N N . LEU A 1 83 ? 18.841 14.018 -13.263 1.00 45.09 83 LEU A N 1
ATOM 666 C CA . LEU A 1 83 ? 17.973 15.139 -12.868 1.00 45.09 83 LEU A CA 1
ATOM 667 C C . LEU A 1 83 ? 18.236 15.706 -11.458 1.00 45.09 83 LEU A C 1
ATOM 669 O O . LEU A 1 83 ? 17.676 16.755 -11.130 1.00 45.09 83 LEU A O 1
ATOM 673 N N . ALA A 1 84 ? 19.199 15.165 -10.703 1.00 43.97 84 ALA A N 1
ATOM 674 C CA . ALA A 1 84 ? 19.776 15.848 -9.549 1.00 43.97 84 ALA A CA 1
ATOM 675 C C . ALA A 1 84 ? 20.934 16.768 -9.982 1.00 43.97 84 ALA A C 1
ATOM 677 O O . ALA A 1 84 ? 22.022 16.367 -10.397 1.00 43.97 84 ALA A O 1
ATOM 678 N N . SER A 1 85 ? 20.671 18.066 -9.890 1.00 42.75 85 SER A N 1
ATOM 679 C CA . SER A 1 85 ? 21.616 19.163 -10.053 1.00 42.75 85 SER A CA 1
ATOM 680 C C . SER A 1 85 ? 22.815 19.069 -9.093 1.00 42.75 85 SER A C 1
ATOM 682 O O . SER A 1 85 ? 22.636 19.143 -7.883 1.00 42.75 85 SER A O 1
ATOM 684 N N . HIS A 1 86 ? 24.020 19.078 -9.678 1.00 43.97 86 HIS A N 1
ATOM 685 C CA . HIS A 1 86 ? 25.353 19.300 -9.082 1.00 43.97 86 HIS A CA 1
ATOM 686 C C . HIS A 1 86 ? 26.071 18.062 -8.512 1.00 43.97 86 HIS A C 1
ATOM 688 O O . HIS A 1 86 ? 25.833 17.690 -7.365 1.00 43.97 86 HIS A O 1
ATOM 694 N N . PRO A 1 87 ? 27.075 17.511 -9.230 1.00 42.31 87 PRO A N 1
ATOM 695 C CA . PRO A 1 87 ? 28.036 16.616 -8.606 1.00 42.31 87 PRO A CA 1
ATOM 696 C C . PRO A 1 87 ? 28.859 17.423 -7.595 1.00 42.31 87 PRO A C 1
ATOM 698 O O . PRO A 1 87 ? 29.721 18.226 -7.964 1.00 42.31 87 PRO A O 1
ATOM 701 N N . LEU A 1 88 ? 28.604 17.221 -6.302 1.00 46.72 88 LEU A N 1
ATOM 702 C CA . LEU A 1 88 ? 29.591 17.555 -5.285 1.00 46.72 88 LEU A CA 1
ATOM 703 C C . LEU A 1 88 ? 30.796 16.645 -5.532 1.00 46.72 88 LEU A C 1
ATOM 705 O O . LEU A 1 88 ? 30.707 15.420 -5.459 1.00 46.72 88 LEU A O 1
ATOM 709 N N . GLN A 1 89 ? 31.911 17.268 -5.912 1.00 42.91 89 GLN A N 1
ATOM 710 C CA . GLN A 1 89 ? 33.168 16.597 -6.218 1.00 42.91 89 GLN A CA 1
ATOM 711 C C . GLN A 1 89 ? 33.510 15.574 -5.120 1.00 42.91 89 GLN A C 1
ATOM 713 O O . GLN A 1 89 ? 33.551 15.921 -3.941 1.00 42.91 89 GLN A O 1
ATOM 718 N N . ASN A 1 90 ? 33.804 14.341 -5.547 1.00 42.88 90 ASN A N 1
ATOM 719 C CA . ASN A 1 90 ? 34.352 13.212 -4.775 1.00 42.88 90 ASN A CA 1
ATOM 720 C C . ASN A 1 90 ? 33.385 12.208 -4.120 1.00 42.88 90 ASN A C 1
ATOM 722 O O . ASN A 1 90 ? 33.859 11.370 -3.355 1.00 42.88 90 ASN A O 1
ATOM 726 N N . PHE A 1 91 ? 32.096 12.182 -4.468 1.00 44.41 91 PHE A N 1
ATOM 727 C CA . PHE A 1 91 ? 31.217 11.066 -4.088 1.00 44.41 91 PHE A CA 1
ATOM 728 C C . PHE A 1 91 ? 30.672 10.340 -5.323 1.00 44.41 91 PHE A C 1
ATOM 730 O O . PHE A 1 91 ? 30.090 10.951 -6.212 1.00 44.41 91 PHE A O 1
ATOM 737 N N . THR A 1 92 ? 30.867 9.021 -5.387 1.00 43.09 92 THR A N 1
ATOM 738 C CA . THR A 1 92 ? 30.078 8.129 -6.248 1.00 43.09 92 THR A CA 1
ATOM 739 C C . THR A 1 92 ? 28.688 8.015 -5.638 1.00 43.09 92 THR A C 1
ATOM 741 O O . THR A 1 92 ? 28.445 7.121 -4.828 1.00 43.09 92 THR A O 1
ATOM 744 N N . VAL A 1 93 ? 27.810 8.961 -5.956 1.00 47.12 93 VAL A N 1
ATOM 745 C CA . VAL A 1 93 ? 26.409 8.891 -5.548 1.00 47.12 93 VAL A CA 1
ATOM 746 C C . VAL A 1 93 ? 25.680 8.042 -6.588 1.00 47.12 93 VAL A C 1
ATOM 748 O O . VAL A 1 93 ? 25.693 8.356 -7.775 1.00 47.12 93 VAL A O 1
ATOM 751 N N . ASN A 1 94 ? 25.124 6.906 -6.165 1.00 52.75 94 ASN A N 1
ATOM 752 C CA . ASN A 1 94 ? 24.118 6.209 -6.961 1.00 52.75 94 ASN A CA 1
ATOM 753 C C . ASN A 1 94 ? 22.819 7.004 -6.800 1.00 52.75 94 ASN A C 1
ATOM 755 O O . ASN A 1 94 ? 22.030 6.692 -5.913 1.00 52.75 94 ASN A O 1
ATOM 759 N N . ASP A 1 95 ? 22.644 8.050 -7.604 1.00 58.38 95 ASP A N 1
ATOM 760 C CA . ASP A 1 95 ? 21.427 8.865 -7.631 1.00 58.38 95 ASP A CA 1
ATOM 761 C C . ASP A 1 95 ? 20.322 8.097 -8.372 1.00 58.38 95 ASP A C 1
ATOM 763 O O . ASP A 1 95 ? 20.039 8.331 -9.545 1.00 58.38 95 ASP A O 1
ATOM 767 N N . GLN A 1 96 ? 19.729 7.104 -7.707 1.00 70.50 96 GLN A N 1
ATOM 768 C CA . GLN A 1 96 ? 18.543 6.434 -8.232 1.00 70.50 96 GLN A CA 1
ATOM 769 C C . GLN A 1 96 ? 17.306 7.223 -7.822 1.00 70.50 96 GLN A C 1
ATOM 771 O O . GLN A 1 96 ? 17.224 7.746 -6.711 1.00 70.50 96 GLN A O 1
ATOM 776 N N . SER A 1 97 ? 16.307 7.277 -8.694 1.00 81.00 97 SER A N 1
ATOM 777 C CA . SER A 1 97 ? 14.978 7.725 -8.295 1.00 81.00 97 SER A CA 1
ATOM 778 C C . SER A 1 97 ? 13.931 6.682 -8.578 1.00 81.00 97 SER A C 1
ATOM 780 O O . SER A 1 97 ? 14.059 5.814 -9.445 1.00 81.00 97 SER A O 1
ATOM 782 N N . MET A 1 98 ? 12.870 6.775 -7.794 1.00 87.81 98 MET A N 1
ATOM 783 C CA . MET A 1 98 ? 11.678 5.993 -8.010 1.00 87.81 98 MET A CA 1
ATOM 784 C C . MET A 1 98 ? 10.446 6.867 -7.860 1.00 87.81 98 MET A C 1
ATOM 786 O O . MET A 1 98 ? 10.345 7.722 -6.977 1.00 87.81 98 MET A O 1
ATOM 790 N N . ILE A 1 99 ? 9.458 6.563 -8.686 1.00 92.69 99 ILE A N 1
ATOM 791 C CA . ILE A 1 99 ? 8.095 7.038 -8.541 1.00 92.69 99 ILE A CA 1
ATOM 792 C C . ILE A 1 99 ? 7.256 5.836 -8.137 1.00 92.69 99 ILE A C 1
ATOM 794 O O . ILE A 1 99 ? 7.154 4.851 -8.870 1.00 92.69 99 ILE A O 1
ATOM 798 N N . ILE A 1 100 ? 6.628 5.912 -6.969 1.00 95.19 100 ILE A N 1
ATOM 799 C CA . ILE A 1 100 ? 5.714 4.882 -6.488 1.00 95.19 100 ILE A CA 1
ATOM 800 C C . ILE A 1 100 ? 4.298 5.426 -6.386 1.00 95.19 100 ILE A C 1
ATOM 802 O O . ILE A 1 100 ? 4.071 6.582 -6.031 1.00 95.19 100 ILE A O 1
ATOM 806 N N . GLY A 1 101 ? 3.320 4.582 -6.689 1.00 97.25 101 GLY A N 1
ATOM 807 C CA . GLY A 1 101 ? 1.921 4.967 -6.716 1.00 97.25 101 GLY A CA 1
ATOM 808 C C . GLY A 1 101 ? 1.001 3.861 -6.237 1.00 97.25 101 GLY A C 1
ATOM 809 O O . GLY A 1 101 ? 1.206 2.684 -6.536 1.00 97.25 101 GLY A O 1
ATOM 810 N N . VAL A 1 102 ? -0.055 4.243 -5.525 1.00 98.19 102 VAL A N 1
ATOM 811 C CA . VAL A 1 102 ? -1.146 3.343 -5.149 1.00 98.19 102 VAL A CA 1
ATOM 812 C C . VAL A 1 102 ? -2.494 4.000 -5.404 1.00 98.19 102 VAL A C 1
ATOM 814 O O . VAL A 1 102 ? -2.719 5.167 -5.080 1.00 98.19 102 VAL A O 1
ATOM 817 N N . VAL A 1 103 ? -3.411 3.235 -5.987 1.00 97.94 103 VAL A N 1
ATOM 818 C CA . VAL A 1 103 ? -4.789 3.660 -6.229 1.00 97.94 103 VAL A CA 1
ATOM 819 C C . VAL A 1 103 ? -5.751 2.517 -5.937 1.00 97.94 103 VAL A C 1
ATOM 821 O O . VAL A 1 103 ? -5.422 1.345 -6.130 1.00 97.94 103 VAL A O 1
ATOM 824 N N . VAL A 1 104 ? -6.961 2.855 -5.500 1.00 97.19 104 VAL A N 1
ATOM 825 C CA . VAL A 1 104 ? -8.057 1.902 -5.324 1.00 97.19 104 VAL A CA 1
ATOM 826 C C . VAL A 1 104 ? -9.232 2.290 -6.211 1.00 97.19 104 VAL A C 1
ATOM 828 O O . VAL A 1 104 ? -9.827 3.349 -6.021 1.00 97.19 104 VAL A O 1
ATOM 831 N N . THR A 1 105 ? -9.597 1.421 -7.155 1.00 96.50 105 THR A N 1
ATOM 832 C CA . THR A 1 105 ? -10.721 1.646 -8.081 1.00 96.50 105 THR A CA 1
ATOM 833 C C . THR A 1 105 ? -11.614 0.404 -8.184 1.00 96.50 105 THR A C 1
ATOM 835 O O . THR A 1 105 ? -11.419 -0.590 -7.484 1.00 96.50 105 THR A O 1
ATOM 838 N N . ASN A 1 106 ? -12.668 0.458 -8.999 1.00 95.50 106 ASN A N 1
ATOM 839 C CA . ASN A 1 106 ? -13.587 -0.665 -9.229 1.00 95.50 106 ASN A CA 1
ATOM 840 C C . ASN A 1 106 ? -13.126 -1.620 -10.349 1.00 95.50 106 ASN A C 1
ATOM 842 O O . ASN A 1 106 ? -13.837 -2.577 -10.657 1.00 95.50 106 ASN A O 1
ATOM 846 N N . LYS A 1 107 ? -11.968 -1.360 -10.964 1.00 95.25 107 LYS A N 1
ATOM 847 C CA . LYS A 1 107 ? -11.386 -2.142 -12.060 1.00 95.25 107 LYS A CA 1
ATOM 848 C C . LYS A 1 107 ? -9.860 -2.178 -11.930 1.00 95.25 107 LYS A C 1
ATOM 850 O O . LYS A 1 107 ? -9.286 -1.515 -11.079 1.00 95.25 107 LYS A O 1
ATOM 855 N N . LYS A 1 108 ? -9.187 -2.989 -12.746 1.00 96.25 108 LYS A N 1
ATOM 856 C CA . LYS A 1 108 ? -7.721 -2.937 -12.831 1.00 96.25 108 LYS A CA 1
ATOM 857 C C . LYS A 1 108 ? -7.336 -1.708 -13.648 1.00 96.25 108 LYS A C 1
ATOM 859 O O . LYS A 1 108 ? -7.828 -1.565 -14.766 1.00 96.25 108 LYS A O 1
ATOM 864 N N . GLU A 1 109 ? -6.469 -0.864 -13.103 1.00 96.44 109 GLU A N 1
ATOM 865 C CA . GLU A 1 109 ? -5.833 0.202 -13.880 1.00 96.44 109 GLU A CA 1
ATOM 866 C C . GLU A 1 109 ? -4.576 -0.338 -14.559 1.00 96.44 109 GLU A C 1
ATOM 868 O O . GLU A 1 109 ? -3.977 -1.295 -14.078 1.00 96.44 109 GLU A O 1
ATOM 873 N N . LYS A 1 110 ? -4.147 0.267 -15.670 1.00 95.50 110 LYS A N 1
ATOM 874 C CA . LYS A 1 110 ? -2.879 -0.120 -16.314 1.00 95.50 110 LYS A CA 1
ATOM 875 C C . LYS A 1 110 ? -1.682 0.156 -15.397 1.00 95.50 110 LYS A C 1
ATOM 877 O O . LYS A 1 110 ? -0.720 -0.602 -15.393 1.00 95.50 110 LYS A O 1
ATOM 882 N N . SER A 1 111 ? -1.750 1.258 -14.654 1.00 95.88 111 SER A N 1
ATOM 883 C CA . SER A 1 111 ? -0.739 1.712 -13.705 1.00 95.88 111 SER A CA 1
ATOM 884 C C . SER A 1 111 ? -1.360 2.727 -12.750 1.00 95.88 111 SER A C 1
ATOM 886 O O . SER A 1 111 ? -2.227 3.505 -13.155 1.00 95.88 111 SER A O 1
ATOM 888 N N . ALA A 1 112 ? -0.886 2.774 -11.506 1.00 95.88 112 ALA A N 1
ATOM 889 C CA . ALA A 1 112 ? -1.215 3.861 -10.587 1.00 95.88 112 ALA A CA 1
ATOM 890 C C . ALA A 1 112 ? -0.615 5.212 -11.028 1.00 95.88 112 ALA A C 1
ATOM 892 O O . ALA A 1 112 ? -1.061 6.249 -10.554 1.00 95.88 112 ALA A O 1
ATOM 893 N N . LEU A 1 113 ? 0.361 5.195 -11.944 1.00 94.75 113 LEU A N 1
ATOM 894 C CA . LEU A 1 113 ? 1.079 6.368 -12.462 1.00 94.75 113 LEU A CA 1
ATOM 895 C C . LEU A 1 113 ? 0.555 6.851 -13.826 1.00 94.75 113 LEU A C 1
ATOM 897 O O . LEU A 1 113 ? 1.123 7.753 -14.429 1.00 94.75 113 LEU A O 1
ATOM 901 N N . SER A 1 114 ? -0.492 6.220 -14.365 1.00 92.25 114 SER A N 1
ATOM 902 C CA . SER A 1 114 ? -1.065 6.634 -15.649 1.00 92.25 114 SER A CA 1
ATOM 903 C C . SER A 1 114 ? -1.816 7.960 -15.515 1.00 92.25 114 SER A C 1
ATOM 905 O O . SER A 1 114 ? -2.513 8.181 -14.529 1.00 92.25 114 SER A O 1
ATOM 907 N N . THR A 1 115 ? -1.749 8.800 -16.550 1.00 86.69 115 THR A N 1
ATOM 908 C CA . THR A 1 115 ? -2.502 10.063 -16.652 1.00 86.69 115 THR A CA 1
ATOM 909 C C . THR A 1 115 ? -4.016 9.883 -16.540 1.00 86.69 115 THR A C 1
ATOM 911 O O . THR A 1 115 ? -4.710 10.787 -16.084 1.00 86.69 115 THR A O 1
ATOM 914 N N . ASP A 1 116 ? -4.530 8.714 -16.930 1.00 88.88 116 ASP A N 1
ATOM 915 C CA . ASP A 1 116 ? -5.961 8.402 -16.877 1.00 88.88 116 ASP A CA 1
ATOM 916 C C . ASP A 1 116 ? -6.401 7.922 -15.481 1.00 88.88 116 ASP A C 1
ATOM 918 O O . ASP A 1 116 ? -7.599 7.837 -15.187 1.00 88.88 116 ASP A O 1
ATOM 922 N N . THR A 1 117 ? -5.443 7.614 -14.600 1.00 89.81 117 THR A N 1
ATOM 923 C CA . THR A 1 117 ? -5.703 7.149 -13.240 1.00 89.81 117 THR A CA 1
ATOM 924 C C . THR A 1 117 ? -5.984 8.337 -12.330 1.00 89.81 117 THR A C 1
ATOM 926 O O . THR A 1 117 ? -5.093 9.070 -11.909 1.00 89.81 117 THR A O 1
ATOM 929 N N . GLN A 1 118 ? -7.248 8.504 -11.959 1.00 88.25 118 GLN A N 1
ATOM 930 C CA . GLN A 1 118 ? -7.653 9.551 -11.028 1.00 88.25 118 GLN A CA 1
ATOM 931 C C . GLN A 1 118 ? -7.447 9.130 -9.569 1.00 88.25 118 GLN A C 1
ATOM 933 O O . GLN A 1 118 ? -7.648 7.973 -9.198 1.00 88.25 118 GLN A O 1
ATOM 938 N N . ASN A 1 119 ? -7.142 10.114 -8.719 1.00 89.62 119 ASN A N 1
ATOM 939 C CA . ASN A 1 119 ? -7.029 9.973 -7.264 1.00 89.62 119 ASN A CA 1
ATOM 940 C C . ASN A 1 119 ? -5.928 9.018 -6.778 1.00 89.62 119 ASN A C 1
ATOM 942 O O . ASN A 1 119 ? -5.999 8.567 -5.636 1.00 89.62 119 ASN A O 1
ATOM 946 N N . ALA A 1 120 ? -4.922 8.698 -7.593 1.00 94.19 120 ALA A N 1
ATOM 947 C CA . ALA A 1 120 ? -3.761 7.957 -7.111 1.00 94.19 120 ALA A CA 1
ATOM 948 C C . ALA A 1 120 ? -3.005 8.758 -6.038 1.00 94.19 120 ALA A C 1
ATOM 950 O O . ALA A 1 120 ? -2.885 9.980 -6.121 1.00 94.19 120 ALA A O 1
ATOM 951 N N . SER A 1 121 ? -2.486 8.063 -5.027 1.00 96.25 121 SER A N 1
ATOM 952 C CA . SER A 1 121 ? -1.440 8.608 -4.163 1.00 96.25 121 SER A CA 1
ATOM 953 C C . SER A 1 121 ? -0.102 8.269 -4.797 1.00 96.25 121 SER A C 1
ATOM 955 O O . SER A 1 121 ? 0.177 7.089 -5.004 1.00 96.25 121 SER A O 1
ATOM 957 N N . ILE A 1 122 ? 0.685 9.292 -5.120 1.00 95.50 122 ILE A N 1
ATOM 958 C CA . ILE A 1 122 ? 1.972 9.166 -5.802 1.00 95.50 122 ILE A CA 1
ATOM 959 C C . ILE A 1 122 ? 3.049 9.799 -4.923 1.00 95.50 122 ILE A C 1
ATOM 961 O O . ILE A 1 122 ? 2.807 10.798 -4.243 1.00 95.50 122 ILE A O 1
ATOM 965 N N . THR A 1 123 ? 4.224 9.187 -4.889 1.00 93.69 123 THR A N 1
ATOM 966 C CA . THR A 1 123 ? 5.409 9.689 -4.197 1.00 93.69 123 THR A CA 1
ATOM 967 C C . THR A 1 123 ? 6.604 9.478 -5.106 1.00 93.69 123 THR A C 1
ATOM 969 O O . THR A 1 123 ? 6.839 8.362 -5.558 1.00 93.69 123 THR A O 1
ATOM 972 N N . GLU A 1 124 ? 7.324 10.556 -5.370 1.00 89.62 124 GLU A N 1
ATOM 973 C CA . GLU A 1 124 ? 8.592 10.558 -6.089 1.00 89.62 124 GLU A CA 1
ATOM 974 C C . GLU A 1 124 ? 9.707 10.810 -5.084 1.00 89.62 124 GLU A C 1
ATOM 976 O O . GLU A 1 124 ? 9.549 11.610 -4.155 1.00 89.62 124 GLU A O 1
ATOM 981 N N . VAL A 1 125 ? 10.802 10.075 -5.231 1.00 87.56 125 VAL A N 1
ATOM 982 C CA . VAL A 1 125 ? 11.961 10.202 -4.361 1.00 87.56 125 VAL A CA 1
ATOM 983 C C . VAL A 1 125 ? 13.228 9.911 -5.148 1.00 87.56 125 VAL A C 1
ATOM 985 O O . VAL A 1 125 ? 13.337 8.870 -5.795 1.00 87.56 125 VAL A O 1
ATOM 988 N N . THR A 1 126 ? 14.190 10.816 -5.044 1.00 82.50 126 THR A N 1
ATOM 989 C CA . THR A 1 126 ? 15.601 10.537 -5.306 1.00 82.50 126 THR A CA 1
ATOM 990 C C . THR A 1 126 ? 16.176 9.946 -4.026 1.00 82.50 126 THR A C 1
ATOM 992 O O . THR A 1 126 ? 15.996 10.520 -2.947 1.00 82.50 126 THR A O 1
ATOM 995 N N . TYR A 1 127 ? 16.793 8.775 -4.111 1.00 76.50 127 TYR A N 1
ATOM 996 C CA . TYR A 1 127 ? 17.229 8.034 -2.940 1.00 76.50 127 TYR A CA 1
ATOM 997 C C . TYR A 1 127 ? 18.655 7.520 -3.084 1.00 76.50 127 TYR A C 1
ATOM 999 O O . TYR A 1 127 ? 19.134 7.197 -4.168 1.00 76.50 127 TYR A O 1
ATOM 1007 N N . ASP A 1 128 ? 19.322 7.452 -1.940 1.00 74.69 128 ASP A N 1
ATOM 1008 C CA . ASP A 1 128 ? 20.691 6.991 -1.801 1.00 74.69 128 ASP A CA 1
ATOM 1009 C C . ASP A 1 128 ? 20.750 5.659 -1.041 1.00 74.69 128 ASP A C 1
ATOM 1011 O O . ASP A 1 128 ? 19.740 5.044 -0.680 1.00 74.69 128 ASP A O 1
ATOM 1015 N N . GLU A 1 129 ? 21.968 5.222 -0.738 1.00 73.19 129 GLU A N 1
ATOM 1016 C CA . GLU A 1 129 ? 22.210 3.993 0.009 1.00 73.19 129 GLU A CA 1
ATOM 1017 C C . GLU A 1 129 ? 21.734 4.005 1.476 1.00 73.19 129 GLU A C 1
ATOM 1019 O O . GLU A 1 129 ? 21.794 2.962 2.134 1.00 73.19 129 GLU A O 1
ATOM 1024 N N . TYR A 1 130 ? 21.291 5.152 2.003 1.00 79.44 130 TYR A N 1
ATOM 1025 C CA . TYR A 1 130 ? 20.773 5.309 3.368 1.00 79.44 130 TYR A CA 1
ATOM 1026 C C . TYR A 1 130 ? 19.245 5.306 3.413 1.00 79.44 130 TYR A C 1
ATOM 1028 O O . TYR A 1 130 ? 18.642 5.236 4.492 1.00 79.44 130 TYR A O 1
ATOM 1036 N N . THR A 1 131 ? 18.592 5.341 2.254 1.00 82.75 131 THR A N 1
ATOM 1037 C CA . THR A 1 131 ? 17.139 5.291 2.177 1.00 82.75 131 THR A CA 1
ATOM 1038 C C . THR A 1 131 ? 16.657 3.869 2.435 1.00 82.75 131 THR A C 1
ATOM 1040 O O . THR A 1 131 ? 16.899 2.951 1.664 1.00 82.75 131 THR A O 1
ATOM 1043 N N . ASN A 1 132 ? 15.971 3.670 3.563 1.00 85.50 132 ASN A N 1
ATOM 1044 C CA . ASN A 1 132 ? 15.462 2.354 3.964 1.00 85.50 132 ASN A CA 1
ATOM 1045 C C . ASN A 1 132 ? 14.088 2.073 3.357 1.00 85.50 132 ASN A C 1
ATOM 1047 O O . ASN A 1 132 ? 13.853 1.006 2.808 1.00 85.50 132 ASN A O 1
ATOM 1051 N N . ILE A 1 133 ? 13.161 3.024 3.502 1.00 91.31 133 ILE A N 1
ATOM 1052 C CA . ILE A 1 133 ? 11.744 2.807 3.230 1.00 91.31 133 ILE A CA 1
ATOM 1053 C C . ILE A 1 133 ? 11.157 3.976 2.443 1.00 91.31 133 ILE A C 1
ATOM 1055 O O . ILE A 1 133 ? 11.171 5.111 2.920 1.00 91.31 133 ILE A O 1
ATOM 1059 N N . VAL A 1 134 ? 10.506 3.666 1.324 1.00 92.81 134 VAL A N 1
ATOM 1060 C CA . VAL A 1 134 ? 9.692 4.611 0.545 1.00 92.81 134 VAL A CA 1
ATOM 1061 C C . VAL A 1 134 ? 8.221 4.207 0.643 1.00 92.81 134 VAL A C 1
ATOM 1063 O O . VAL A 1 134 ? 7.892 3.018 0.629 1.00 92.81 134 VAL A O 1
ATOM 1066 N N . ARG A 1 135 ? 7.313 5.182 0.808 1.00 96.62 135 ARG A N 1
ATOM 1067 C CA . ARG A 1 135 ? 5.875 4.919 0.996 1.00 96.62 135 ARG A CA 1
ATOM 1068 C C . ARG A 1 135 ? 4.978 5.901 0.253 1.00 96.62 135 ARG A C 1
ATOM 1070 O O . ARG A 1 135 ? 5.110 7.101 0.448 1.00 96.62 135 ARG A O 1
ATOM 1077 N N . ALA A 1 136 ? 3.972 5.368 -0.435 1.00 97.12 136 ALA A N 1
ATOM 1078 C CA . ALA A 1 136 ? 2.806 6.115 -0.905 1.00 97.12 136 ALA A CA 1
ATOM 1079 C C . ALA A 1 136 ? 1.582 5.694 -0.085 1.00 97.12 136 ALA A C 1
ATOM 1081 O O . ALA A 1 136 ? 1.384 4.505 0.183 1.00 97.12 136 ALA A O 1
ATOM 1082 N N . LYS A 1 137 ? 0.772 6.663 0.350 1.00 97.62 137 LYS A N 1
ATOM 1083 C CA . LYS A 1 137 ? -0.335 6.452 1.292 1.00 97.62 137 LYS A CA 1
ATOM 1084 C C . LYS A 1 137 ? -1.608 7.143 0.822 1.00 97.62 137 LYS A C 1
ATOM 1086 O O . LYS A 1 137 ? -1.652 8.361 0.683 1.00 97.62 137 LYS A O 1
ATOM 1091 N N . GLN A 1 138 ? -2.681 6.373 0.693 1.00 96.50 138 GLN A N 1
ATOM 1092 C CA . GLN A 1 138 ? -3.991 6.861 0.280 1.00 96.50 138 GLN A CA 1
ATOM 1093 C C . GLN A 1 138 ? -5.037 6.596 1.368 1.00 96.50 138 GLN A C 1
ATOM 1095 O O . GLN A 1 138 ? -5.234 5.456 1.787 1.00 96.50 138 GLN A O 1
ATOM 1100 N N . PHE A 1 139 ? -5.754 7.632 1.805 1.00 96.44 139 PHE A N 1
ATOM 1101 C CA . PHE A 1 139 ? -6.947 7.457 2.635 1.00 96.44 139 PHE A CA 1
ATOM 1102 C C . PHE A 1 139 ? -8.173 7.261 1.750 1.00 96.44 139 PHE A C 1
ATOM 1104 O O . PHE A 1 139 ? -8.429 8.058 0.851 1.00 96.44 139 PHE A O 1
ATOM 1111 N N . ILE A 1 140 ? -8.965 6.229 2.035 1.00 95.31 140 ILE A N 1
ATOM 1112 C CA . ILE A 1 140 ? -10.191 5.931 1.293 1.00 95.31 140 ILE A CA 1
ATOM 1113 C C . ILE A 1 140 ? -11.347 5.601 2.236 1.00 95.31 140 ILE A C 1
ATOM 1115 O O . ILE A 1 140 ? -11.160 5.250 3.405 1.00 95.31 140 ILE A O 1
ATOM 1119 N N . LYS A 1 141 ? -12.570 5.670 1.707 1.00 95.62 141 LYS A N 1
ATOM 1120 C CA . LYS A 1 141 ? -13.783 5.245 2.407 1.00 95.62 141 LYS A CA 1
ATOM 1121 C C . LYS A 1 141 ? -14.439 4.096 1.651 1.00 95.62 141 LYS A C 1
ATOM 1123 O O . LYS A 1 141 ? -14.833 4.258 0.502 1.00 95.62 141 LYS A O 1
ATOM 1128 N N . VAL A 1 142 ? -14.606 2.949 2.306 1.00 93.81 142 VAL A N 1
ATOM 1129 C CA . VAL A 1 142 ? -15.246 1.760 1.721 1.00 93.81 142 VAL A CA 1
ATOM 1130 C C . VAL A 1 142 ? -16.422 1.356 2.599 1.00 93.81 142 VAL A C 1
ATOM 1132 O O . VAL A 1 142 ? -16.250 1.050 3.778 1.00 93.81 142 VAL A O 1
ATOM 1135 N N . ARG A 1 143 ? -17.638 1.380 2.033 1.00 91.25 143 ARG A N 1
ATOM 1136 C CA . ARG A 1 143 ? -18.895 1.059 2.744 1.00 91.25 143 ARG A CA 1
ATOM 1137 C C . ARG A 1 143 ? -19.037 1.793 4.087 1.00 91.25 143 ARG A C 1
ATOM 1139 O O . ARG A 1 143 ? -19.351 1.192 5.108 1.00 91.25 143 ARG A O 1
ATOM 1146 N N . GLY A 1 144 ? -18.750 3.094 4.101 1.00 92.19 144 GLY A N 1
ATOM 1147 C CA . GLY A 1 144 ? -18.874 3.908 5.313 1.00 92.19 144 GLY A CA 1
ATOM 1148 C C . GLY A 1 144 ? -17.628 3.953 6.202 1.00 92.19 144 GLY A C 1
ATOM 1149 O O . GLY A 1 144 ? -17.490 4.917 6.945 1.00 92.19 144 GLY A O 1
ATOM 1150 N N . ARG A 1 145 ? -16.710 2.986 6.086 1.00 94.06 145 ARG A N 1
ATOM 1151 C CA . ARG A 1 145 ? -15.532 2.851 6.959 1.00 94.06 145 ARG A CA 1
ATOM 1152 C C . ARG A 1 145 ? -14.290 3.481 6.343 1.00 94.06 145 ARG A C 1
ATOM 1154 O O . ARG A 1 145 ? -14.097 3.381 5.128 1.00 94.06 145 ARG A O 1
ATOM 1161 N N . LYS A 1 146 ? -13.452 4.106 7.172 1.00 95.94 146 LYS A N 1
ATOM 1162 C CA . LYS A 1 146 ? -12.187 4.723 6.741 1.00 95.94 146 LYS A CA 1
ATOM 1163 C C . LYS A 1 146 ? -11.035 3.718 6.749 1.00 95.94 146 LYS A C 1
ATOM 1165 O O . LYS A 1 146 ? -10.810 3.026 7.742 1.00 95.94 146 LYS A O 1
ATOM 1170 N N . PHE A 1 147 ? -10.280 3.693 5.659 1.00 97.31 147 PHE A N 1
ATOM 1171 C CA . PHE A 1 147 ? -9.084 2.874 5.504 1.00 97.31 147 PHE A CA 1
ATOM 1172 C C . PHE A 1 147 ? -7.907 3.726 5.038 1.00 97.31 147 PHE A C 1
ATOM 1174 O O . PHE A 1 147 ? -8.093 4.697 4.306 1.00 97.31 147 PHE A O 1
ATOM 1181 N N . LEU A 1 148 ? -6.706 3.333 5.446 1.00 97.75 148 LEU A N 1
ATOM 1182 C CA . LEU A 1 148 ? -5.451 3.784 4.854 1.00 97.75 148 LEU A CA 1
ATOM 1183 C C . LEU A 1 148 ? -4.890 2.642 4.019 1.00 97.75 148 LEU A C 1
ATOM 1185 O O . LEU A 1 148 ? -4.772 1.526 4.516 1.00 97.75 148 LEU A O 1
ATOM 1189 N N . ILE A 1 149 ? -4.526 2.931 2.781 1.00 97.88 149 ILE A N 1
ATOM 1190 C CA . ILE A 1 149 ? -3.832 2.012 1.886 1.00 97.88 149 ILE A CA 1
ATOM 1191 C C . ILE A 1 149 ? -2.417 2.517 1.742 1.00 97.88 149 ILE A C 1
ATOM 1193 O O . ILE A 1 149 ? -2.219 3.705 1.493 1.00 97.88 149 ILE A O 1
ATOM 1197 N N . GLY A 1 150 ? -1.449 1.635 1.925 1.00 97.75 150 GLY A N 1
ATOM 1198 C CA . GLY A 1 150 ? -0.053 1.953 1.705 1.00 97.75 150 GLY A CA 1
ATOM 1199 C C . GLY A 1 150 ? 0.566 1.025 0.681 1.00 97.75 150 GLY A C 1
ATOM 1200 O O . GLY A 1 150 ? 0.293 -0.173 0.683 1.00 97.75 150 GLY A O 1
ATOM 1201 N N . LEU A 1 151 ? 1.409 1.594 -0.166 1.00 98.12 151 LEU A N 1
ATOM 1202 C CA . LEU A 1 151 ? 2.481 0.886 -0.848 1.00 98.12 151 LEU A CA 1
ATOM 1203 C C . LEU A 1 151 ? 3.769 1.229 -0.105 1.00 98.12 151 LEU A C 1
ATOM 1205 O O . LEU A 1 151 ? 4.035 2.408 0.129 1.00 98.12 151 LEU A O 1
ATOM 1209 N N . GLN A 1 152 ? 4.528 0.215 0.293 1.00 97.12 152 GLN A N 1
ATOM 1210 C CA . GLN A 1 152 ? 5.821 0.362 0.950 1.00 97.12 152 GLN A CA 1
ATOM 1211 C C . GLN A 1 152 ? 6.867 -0.425 0.175 1.00 97.12 152 GLN A C 1
ATOM 1213 O O . GLN A 1 152 ? 6.609 -1.582 -0.138 1.00 97.12 152 GLN A O 1
ATOM 1218 N N . CYS A 1 153 ? 8.031 0.173 -0.055 1.00 92.69 153 CYS A N 1
ATOM 1219 C CA . CYS A 1 153 ? 9.211 -0.491 -0.599 1.00 92.69 153 CYS A CA 1
ATOM 1220 C C . CYS A 1 153 ? 10.364 -0.407 0.404 1.00 92.69 153 CYS A C 1
ATOM 1222 O O . CYS A 1 153 ? 10.591 0.657 0.979 1.00 92.69 153 CYS A O 1
ATOM 1224 N N . ASP A 1 154 ? 11.026 -1.538 0.646 1.00 91.12 154 ASP A N 1
ATOM 1225 C CA . ASP A 1 154 ? 12.278 -1.656 1.391 1.00 91.12 154 ASP A CA 1
ATOM 1226 C C . ASP A 1 154 ? 13.446 -1.667 0.408 1.00 91.12 154 ASP A C 1
ATOM 1228 O O . ASP A 1 154 ? 13.653 -2.648 -0.313 1.00 91.12 154 ASP A O 1
ATOM 1232 N N . CYS A 1 155 ? 14.183 -0.559 0.400 1.00 85.00 155 CYS A N 1
ATOM 1233 C CA . CYS A 1 155 ? 15.294 -0.295 -0.508 1.00 85.00 155 CYS A CA 1
ATOM 1234 C C . CYS A 1 155 ? 16.629 -0.864 0.004 1.00 85.00 155 CYS A C 1
ATOM 1236 O O . CYS A 1 155 ? 17.657 -0.784 -0.662 1.00 85.00 155 CYS A O 1
ATOM 1238 N N . MET A 1 156 ? 16.630 -1.468 1.201 1.00 79.19 156 MET A N 1
ATOM 1239 C CA . MET A 1 156 ? 17.802 -2.106 1.810 1.00 79.19 156 MET A CA 1
ATOM 1240 C C . MET A 1 156 ? 17.606 -3.608 2.070 1.00 79.19 156 MET A C 1
ATOM 1242 O O . MET A 1 156 ? 18.425 -4.227 2.755 1.00 79.19 156 MET A O 1
ATOM 1246 N N . ALA A 1 157 ? 16.564 -4.226 1.507 1.00 69.69 157 ALA A N 1
ATOM 1247 C CA . ALA A 1 157 ? 16.188 -5.614 1.786 1.00 69.69 157 ALA A CA 1
ATOM 1248 C C . ALA A 1 157 ? 17.338 -6.626 1.595 1.00 69.69 157 ALA A C 1
ATOM 1250 O O . ALA A 1 157 ? 17.523 -7.505 2.431 1.00 69.69 157 ALA A O 1
ATOM 1251 N N . LYS A 1 158 ? 18.166 -6.478 0.548 1.00 63.06 158 LYS A N 1
ATOM 1252 C CA . LYS A 1 158 ? 19.318 -7.370 0.296 1.00 63.06 158 LYS A CA 1
ATOM 1253 C C . LYS A 1 158 ? 20.504 -7.168 1.249 1.00 63.06 158 LYS A C 1
ATOM 1255 O O . LYS A 1 158 ? 21.271 -8.109 1.430 1.00 63.06 158 LYS A O 1
ATOM 1260 N N . ARG A 1 159 ? 20.683 -5.978 1.844 1.00 59.84 159 ARG A N 1
ATOM 1261 C CA . ARG A 1 159 ? 21.750 -5.742 2.842 1.00 59.84 159 ARG A CA 1
ATOM 1262 C C . ARG A 1 159 ? 21.447 -6.515 4.130 1.00 59.84 159 ARG A C 1
ATOM 1264 O O . ARG A 1 159 ? 22.328 -7.180 4.651 1.00 59.84 159 ARG A O 1
ATOM 1271 N N . LYS A 1 160 ? 20.176 -6.537 4.544 1.00 57.75 160 LYS A N 1
ATOM 1272 C CA . LYS A 1 160 ? 19.697 -7.257 5.740 1.00 57.75 160 LYS A CA 1
ATOM 1273 C C . LYS A 1 160 ? 19.825 -8.783 5.654 1.00 57.75 160 LYS A C 1
ATOM 1275 O O . LYS A 1 160 ? 19.788 -9.437 6.682 1.00 57.75 160 LYS A O 1
ATOM 1280 N N . GLU A 1 161 ? 19.925 -9.355 4.453 1.00 58.00 161 GLU A N 1
ATOM 1281 C CA . GLU A 1 161 ? 20.108 -10.804 4.255 1.00 58.00 161 GLU A CA 1
ATOM 1282 C C . GLU A 1 161 ? 21.585 -11.238 4.277 1.00 58.00 161 GLU A C 1
ATOM 1284 O O . GLU A 1 161 ? 21.865 -12.435 4.241 1.00 58.00 161 GLU A O 1
ATOM 1289 N N . GLN A 1 162 ? 22.527 -10.287 4.283 1.00 50.16 162 GLN A N 1
ATOM 1290 C CA . GLN A 1 162 ? 23.973 -10.552 4.295 1.00 50.16 162 GLN A CA 1
ATOM 1291 C C . GLN A 1 162 ? 24.618 -10.346 5.677 1.00 50.16 162 GLN A C 1
ATOM 1293 O O . GLN A 1 162 ? 25.794 -10.683 5.823 1.00 50.16 162 GLN A O 1
ATOM 1298 N N . ASP A 1 163 ? 23.854 -9.845 6.652 1.00 46.53 163 ASP A N 1
ATOM 1299 C CA . ASP A 1 163 ? 24.224 -9.689 8.067 1.00 46.53 163 ASP A CA 1
ATOM 1300 C C . ASP A 1 163 ? 23.640 -10.832 8.920 1.00 46.53 163 ASP A C 1
ATOM 1302 O O . ASP A 1 163 ? 24.320 -11.259 9.884 1.00 46.53 163 ASP A O 1
#